Protein AF-A0AAV5J876-F1 (afdb_monomer_lite)

Radius of gyration: 20.62 Å; chains: 1; bounding box: 50×14×53 Å

Secondary structure (DSSP, 8-state):
---HHHHHHHHHHHHT-HHHHHHHHHHHHHHHTTSGGG-HHHHHHHHHHHHHHHHHHHHTTPPP--------TTTS----

Sequence (80 aa):
MYSIKEYEERAVSLALNRPKLHALTNKLKSVRMTCPLFDTLRWVRNLERAYLKMWNLYCSGQQPQHFKVTENDLEFPYDK

InterPro domains:
  IPR037919 UDP-N-acetylglucosamine--peptide N-acetylglucosaminyltransferase 110kDa subunit [PTHR44366] (3-79)

Foldseek 3Di:
DDDPVNVVVVVVVLVVDVVVVVVVVVVCVVCVVPDVVPVVVVVVVQVVQVVVVVVVCVVVVHDDDDDDGDPDCVVPPDPD

pLDDT: mean 89.83, std 11.17, range [53.47, 97.88]

Structure (mmCIF, N/CA/C/O backbone):
data_AF-A0AAV5J876-F1
#
_entry.id   AF-A0AAV5J876-F1
#
loop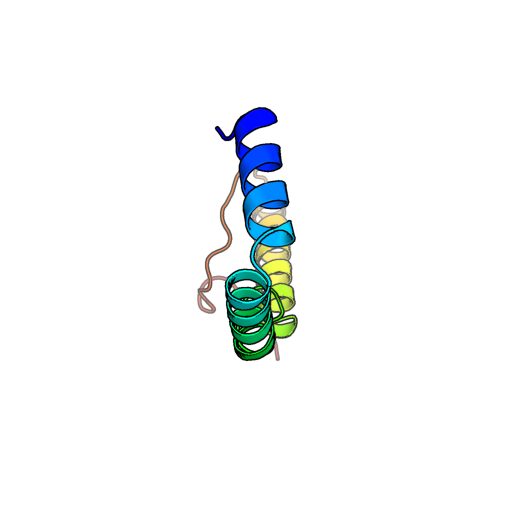_
_atom_site.group_PDB
_atom_site.id
_atom_site.type_symbol
_atom_site.label_atom_id
_atom_site.label_alt_id
_atom_site.label_comp_id
_atom_site.label_asym_id
_atom_site.label_entity_id
_atom_site.label_seq_id
_atom_site.pdbx_PDB_ins_code
_atom_site.Cartn_x
_atom_site.Cartn_y
_atom_site.Cartn_z
_atom_site.occupancy
_atom_site.B_iso_or_equiv
_atom_site.auth_seq_id
_atom_site.auth_comp_id
_atom_site.auth_asym_id
_atom_site.auth_atom_id
_atom_site.pdbx_PDB_model_num
ATOM 1 N N . MET A 1 1 ? 18.569 -7.432 2.169 1.00 56.97 1 MET A N 1
ATOM 2 C CA . MET A 1 1 ? 18.510 -5.970 1.969 1.00 56.97 1 MET A CA 1
ATOM 3 C C . MET A 1 1 ? 19.263 -5.699 0.680 1.00 56.97 1 MET A C 1
ATOM 5 O O . MET A 1 1 ? 20.405 -6.124 0.607 1.00 56.97 1 MET A O 1
ATOM 9 N N . TYR A 1 2 ? 18.614 -5.161 -0.355 1.00 76.44 2 TYR A N 1
ATOM 10 C CA . TYR A 1 2 ? 19.297 -4.916 -1.631 1.00 76.44 2 TYR A CA 1
ATOM 11 C C . TYR A 1 2 ? 20.310 -3.782 -1.466 1.00 76.44 2 TYR A C 1
ATOM 13 O O . TYR A 1 2 ? 19.983 -2.752 -0.876 1.00 76.44 2 TYR A O 1
ATOM 21 N N . SER A 1 3 ? 21.526 -3.980 -1.964 1.00 93.75 3 SER A N 1
ATOM 22 C CA . SER A 1 3 ? 22.551 -2.939 -2.017 1.00 93.75 3 SER A CA 1
ATOM 23 C C . SER A 1 3 ? 22.311 -1.994 -3.194 1.00 93.75 3 SER A C 1
ATOM 25 O O . SER A 1 3 ? 21.637 -2.335 -4.170 1.00 93.75 3 SER A O 1
ATOM 27 N N . ILE A 1 4 ? 22.913 -0.805 -3.131 1.00 95.06 4 ILE A N 1
ATOM 28 C CA . ILE A 1 4 ? 22.870 0.154 -4.241 1.00 95.06 4 ILE A CA 1
ATOM 29 C C . ILE A 1 4 ? 23.441 -0.448 -5.534 1.00 95.06 4 ILE A C 1
ATOM 31 O O . ILE A 1 4 ? 22.883 -0.244 -6.608 1.00 95.06 4 ILE A O 1
ATOM 35 N N . LYS A 1 5 ? 24.486 -1.276 -5.410 1.00 95.81 5 LYS A N 1
ATOM 36 C CA . LYS A 1 5 ? 25.144 -1.951 -6.529 1.00 95.81 5 LYS A CA 1
ATOM 37 C C . LYS A 1 5 ? 24.210 -2.941 -7.226 1.00 95.81 5 LYS A C 1
ATOM 39 O O . LYS A 1 5 ? 24.095 -2.926 -8.444 1.00 95.81 5 LYS A O 1
ATOM 44 N N . GLU A 1 6 ? 23.475 -3.752 -6.465 1.00 95.88 6 GLU A N 1
ATOM 45 C CA . GLU A 1 6 ? 22.504 -4.698 -7.038 1.00 95.88 6 GLU A CA 1
ATOM 46 C C . GLU A 1 6 ? 21.337 -3.985 -7.732 1.00 95.88 6 GLU A C 1
ATOM 48 O O . GLU A 1 6 ? 20.806 -4.472 -8.734 1.00 95.88 6 GLU A O 1
ATOM 53 N N . TYR A 1 7 ? 20.909 -2.838 -7.198 1.00 95.94 7 TYR A N 1
ATOM 54 C CA . TYR A 1 7 ? 19.895 -2.009 -7.842 1.00 95.94 7 TYR A CA 1
ATOM 55 C C . TYR A 1 7 ? 20.404 -1.450 -9.180 1.00 95.94 7 TYR A C 1
ATOM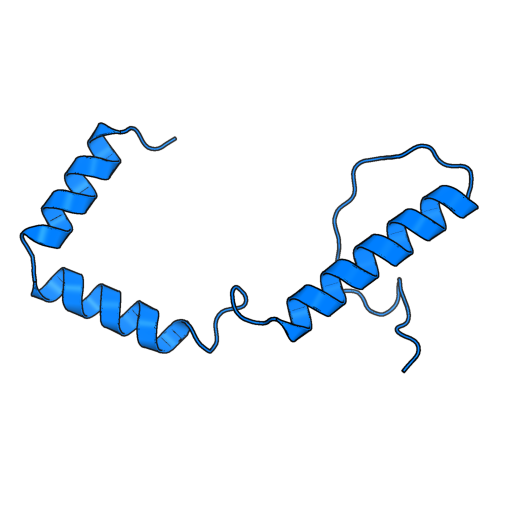 57 O O . TYR A 1 7 ? 19.705 -1.553 -10.191 1.00 95.94 7 TYR A O 1
ATOM 65 N N . GLU A 1 8 ? 21.630 -0.920 -9.202 1.00 96.69 8 GLU A N 1
ATOM 66 C CA . GLU A 1 8 ? 22.279 -0.389 -10.403 1.00 96.69 8 GLU A CA 1
ATOM 67 C C . GLU A 1 8 ? 22.456 -1.465 -11.480 1.00 96.69 8 GLU A C 1
ATOM 69 O O . GLU A 1 8 ? 22.009 -1.287 -12.614 1.00 96.69 8 GLU A O 1
ATOM 74 N N . GLU A 1 9 ? 23.011 -2.624 -11.121 1.00 96.56 9 GLU A N 1
ATOM 75 C CA . GLU A 1 9 ? 23.197 -3.753 -12.039 1.00 96.56 9 GLU A CA 1
ATOM 76 C C . GLU A 1 9 ? 21.868 -4.196 -12.672 1.00 96.56 9 GLU A C 1
ATOM 78 O O . GLU A 1 9 ? 21.799 -4.486 -13.871 1.00 96.56 9 GLU A O 1
ATOM 83 N N . ARG A 1 10 ? 20.773 -4.196 -11.897 1.00 95.06 10 ARG A N 1
ATOM 84 C CA . ARG A 1 10 ? 19.428 -4.495 -12.413 1.00 95.06 10 ARG A CA 1
ATOM 85 C C . ARG A 1 10 ? 18.924 -3.425 -13.376 1.00 95.06 10 ARG A C 1
ATOM 87 O O . ARG A 1 10 ? 18.351 -3.781 -14.408 1.00 95.06 10 ARG A O 1
ATOM 94 N N . ALA A 1 11 ? 19.129 -2.148 -13.064 1.00 95.81 11 ALA A N 1
ATOM 95 C CA . ALA A 1 11 ? 18.738 -1.045 -13.935 1.00 95.81 11 ALA A CA 1
ATOM 96 C C . ALA A 1 11 ? 19.498 -1.095 -15.272 1.00 95.81 11 ALA A C 1
ATOM 98 O O . ALA A 1 11 ? 18.870 -1.053 -16.333 1.00 95.81 11 ALA A O 1
ATOM 99 N N . VAL A 1 12 ? 20.820 -1.296 -15.233 1.00 97.31 12 VAL A N 1
ATOM 100 C CA . VAL A 1 12 ? 21.668 -1.451 -16.427 1.00 97.31 12 VAL A CA 1
ATOM 101 C C . VAL A 1 12 ? 21.263 -2.692 -17.229 1.00 97.31 12 VAL A C 1
ATOM 103 O O . VAL A 1 12 ? 21.075 -2.604 -18.441 1.00 97.31 12 VAL A O 1
ATOM 106 N N . SER A 1 13 ? 21.028 -3.836 -16.572 1.00 96.62 13 SER A N 1
ATOM 107 C CA . SER A 1 13 ? 20.552 -5.066 -17.229 1.00 96.62 13 SER A CA 1
ATOM 108 C C . SER A 1 13 ? 19.244 -4.857 -17.999 1.00 96.62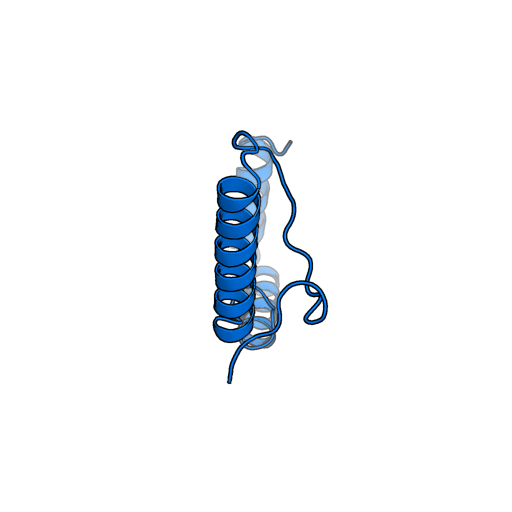 13 SER A C 1
ATOM 110 O O . SER A 1 13 ? 19.068 -5.413 -19.085 1.00 96.62 13 SER A O 1
ATOM 112 N N . LEU A 1 14 ? 18.315 -4.071 -17.447 1.00 97.12 14 LEU A N 1
ATOM 113 C CA . LEU A 1 14 ? 17.060 -3.731 -18.118 1.00 97.12 14 LEU A CA 1
ATOM 114 C C . LEU A 1 14 ? 17.280 -2.747 -19.272 1.00 97.12 14 LEU A C 1
ATOM 116 O O . LEU A 1 14 ? 16.710 -2.947 -20.342 1.00 97.12 14 LEU A O 1
ATOM 120 N N . ALA A 1 15 ? 18.120 -1.726 -19.085 1.00 96.31 15 ALA A N 1
ATOM 121 C CA . ALA A 1 15 ? 18.423 -0.732 -20.114 1.00 96.31 1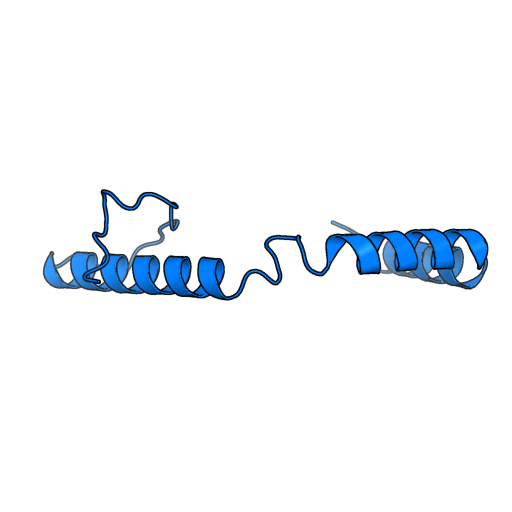5 ALA A CA 1
ATOM 122 C C . ALA A 1 15 ? 19.102 -1.351 -21.349 1.00 96.31 15 ALA A C 1
ATOM 124 O O . ALA A 1 15 ? 18.770 -0.999 -22.481 1.00 96.31 15 ALA A O 1
ATOM 125 N N . LEU A 1 16 ? 20.002 -2.316 -21.139 1.00 97.88 16 LEU A N 1
ATOM 126 C CA . LEU A 1 16 ? 20.725 -3.010 -22.209 1.00 97.88 16 LEU A CA 1
ATOM 127 C C . LEU A 1 16 ? 19.893 -4.097 -22.912 1.00 97.88 16 LEU A C 1
ATOM 129 O O . LEU A 1 16 ? 20.280 -4.570 -23.978 1.00 97.88 16 LEU A O 1
ATOM 133 N N . ASN A 1 17 ? 18.743 -4.501 -22.359 1.00 97.62 17 ASN A N 1
ATOM 134 C CA . ASN A 1 17 ? 17.915 -5.577 -22.906 1.00 97.62 17 ASN A CA 1
ATOM 135 C C . ASN A 1 17 ? 16.480 -5.098 -23.178 1.00 97.62 17 ASN A C 1
ATOM 137 O O . ASN A 1 17 ? 15.566 -5.273 -22.366 1.00 97.62 17 ASN A O 1
ATOM 141 N N . ARG A 1 18 ? 16.271 -4.524 -24.373 1.00 96.38 18 ARG A N 1
ATOM 142 C CA . ARG A 1 18 ? 14.961 -4.001 -24.808 1.00 96.38 18 ARG A CA 1
ATOM 143 C C . ARG A 1 18 ? 13.845 -5.057 -24.776 1.00 96.38 18 ARG A C 1
ATOM 145 O O . ARG A 1 18 ? 12.771 -4.719 -24.276 1.00 96.38 18 ARG A O 1
ATOM 152 N N . PRO A 1 19 ? 14.047 -6.313 -25.234 1.00 97.62 19 PRO A N 1
ATOM 153 C CA . PRO A 1 19 ? 13.024 -7.354 -25.106 1.00 97.62 19 PRO A CA 1
ATOM 154 C C . PRO A 1 19 ? 12.583 -7.601 -23.657 1.00 97.62 19 PRO A C 1
ATOM 156 O O . PRO A 1 19 ? 11.386 -7.630 -23.371 1.00 97.62 19 PRO A O 1
ATOM 159 N N . LYS A 1 20 ? 13.535 -7.711 -22.721 1.00 96.38 20 LYS A N 1
ATOM 160 C CA . LYS A 1 20 ? 13.257 -7.915 -21.290 1.00 96.38 20 LYS A CA 1
ATOM 161 C C . LYS A 1 20 ? 12.512 -6.725 -20.682 1.00 96.38 20 LYS A C 1
ATOM 163 O O . LYS A 1 20 ? 11.544 -6.923 -19.946 1.00 96.38 20 LYS A O 1
ATOM 168 N N . LEU A 1 21 ? 12.917 -5.500 -21.020 1.00 97.44 21 LEU A N 1
ATOM 169 C CA . LEU A 1 21 ? 12.231 -4.280 -20.591 1.00 97.44 21 LEU A CA 1
ATOM 170 C C . LEU A 1 21 ? 10.791 -4.223 -21.118 1.00 97.44 21 LEU A C 1
ATOM 172 O O . LEU A 1 21 ? 9.868 -3.880 -20.375 1.00 97.44 21 LEU A O 1
ATOM 176 N N . HIS A 1 22 ? 10.580 -4.592 -22.383 1.00 97.81 22 HIS A N 1
ATOM 177 C CA . HIS A 1 22 ? 9.255 -4.603 -22.994 1.00 97.81 22 HIS A CA 1
ATOM 178 C C . HIS A 1 22 ? 8.344 -5.656 -22.351 1.00 97.81 22 HIS A C 1
ATOM 180 O O . HIS A 1 22 ? 7.214 -5.343 -21.981 1.00 97.81 22 HIS A O 1
ATOM 186 N N . ALA A 1 23 ? 8.854 -6.870 -22.123 1.00 97.50 23 ALA A N 1
ATOM 187 C CA . ALA A 1 23 ? 8.123 -7.928 -21.429 1.00 97.50 23 ALA A CA 1
ATOM 188 C C . ALA A 1 23 ? 7.703 -7.506 -20.010 1.00 97.50 23 ALA A C 1
ATOM 190 O O . ALA A 1 23 ? 6.540 -7.672 -19.632 1.00 97.50 23 ALA A O 1
ATOM 191 N N . LEU A 1 24 ? 8.617 -6.898 -19.243 1.00 96.38 24 LEU A N 1
ATOM 192 C CA . LEU A 1 24 ? 8.312 -6.367 -17.912 1.00 96.38 24 LEU A CA 1
ATOM 193 C C . LEU A 1 24 ? 7.241 -5.271 -17.978 1.00 96.38 24 LEU A C 1
ATOM 195 O O . LEU A 1 24 ? 6.272 -5.305 -17.222 1.00 96.38 24 LEU A O 1
ATOM 199 N N . THR A 1 25 ? 7.381 -4.329 -18.910 1.00 96.56 25 THR A N 1
ATOM 200 C CA . THR A 1 25 ? 6.419 -3.235 -19.099 1.00 96.56 25 THR A CA 1
ATOM 201 C C . THR A 1 25 ? 5.029 -3.762 -19.448 1.00 96.56 25 THR A C 1
ATOM 203 O O . THR A 1 25 ? 4.037 -3.300 -18.887 1.00 96.56 25 THR A O 1
ATOM 206 N N . ASN A 1 26 ? 4.938 -4.750 -20.340 1.00 96.94 26 ASN A N 1
ATOM 207 C CA . ASN A 1 26 ? 3.668 -5.350 -20.741 1.00 96.94 26 ASN A CA 1
ATOM 208 C C . ASN A 1 26 ? 3.007 -6.097 -19.581 1.00 96.94 26 ASN A C 1
ATOM 210 O O . ASN A 1 26 ? 1.808 -5.931 -19.365 1.00 96.94 26 ASN A O 1
ATOM 214 N N . LYS A 1 27 ? 3.791 -6.833 -18.782 1.00 96.00 27 LYS A N 1
ATOM 215 C CA . LYS A 1 27 ? 3.301 -7.461 -17.551 1.00 96.00 27 LYS A CA 1
ATOM 216 C C . LYS A 1 27 ? 2.746 -6.422 -16.577 1.00 96.00 27 LYS A C 1
ATOM 218 O O . LYS A 1 27 ? 1.670 -6.620 -16.032 1.00 96.00 27 LYS A O 1
ATOM 223 N N . LEU A 1 28 ? 3.448 -5.308 -16.363 1.00 95.94 28 LEU A N 1
ATOM 224 C CA . LEU A 1 28 ? 2.967 -4.240 -15.481 1.00 95.94 28 LEU A CA 1
ATOM 225 C C . LEU A 1 28 ? 1.676 -3.610 -16.010 1.00 95.94 28 LEU A C 1
ATOM 227 O O . LEU A 1 28 ? 0.739 -3.415 -15.244 1.00 95.94 28 LEU A O 1
ATOM 231 N N . LYS A 1 29 ? 1.592 -3.337 -17.317 1.00 95.06 29 LYS A N 1
ATOM 232 C CA . LYS A 1 29 ? 0.383 -2.788 -17.946 1.00 95.06 29 LYS A CA 1
ATOM 233 C C . LYS A 1 29 ? -0.824 -3.713 -17.793 1.00 95.06 29 LYS A C 1
ATOM 235 O O . LYS A 1 29 ? -1.906 -3.211 -17.506 1.00 95.06 29 LYS A O 1
ATOM 240 N N . SER A 1 30 ? -0.647 -5.026 -17.957 1.00 94.50 30 SER A N 1
ATOM 241 C CA . SER A 1 30 ? -1.757 -5.981 -17.862 1.00 94.50 30 SER A CA 1
ATOM 242 C C . SER A 1 30 ? -2.280 -6.150 -16.436 1.00 94.50 30 SER A C 1
ATOM 244 O O . SER A 1 30 ? -3.480 -6.322 -16.253 1.00 94.50 30 SER A O 1
ATOM 246 N N . VAL A 1 31 ? -1.407 -6.061 -15.426 1.00 94.38 31 VAL A N 1
ATOM 247 C CA . VAL A 1 31 ? -1.806 -6.263 -14.022 1.00 94.38 31 VAL A CA 1
ATOM 248 C C . VAL A 1 31 ? -2.135 -4.971 -13.279 1.00 94.38 31 VAL A C 1
ATOM 250 O O . VAL A 1 31 ? -2.777 -5.035 -12.240 1.00 94.38 31 VAL A O 1
ATOM 253 N N . ARG A 1 32 ? -1.721 -3.791 -13.764 1.00 90.94 32 ARG A N 1
ATOM 254 C CA . ARG A 1 32 ? -1.902 -2.515 -13.041 1.00 90.94 32 ARG A CA 1
ATOM 255 C C . ARG A 1 32 ? -3.359 -2.242 -12.671 1.00 90.94 32 ARG A C 1
ATOM 257 O O . ARG A 1 32 ? -3.614 -1.728 -11.595 1.00 90.94 32 ARG A O 1
ATOM 264 N N . MET A 1 33 ? -4.298 -2.565 -13.557 1.00 87.62 33 MET A N 1
ATOM 265 C CA . MET A 1 33 ? -5.721 -2.283 -13.327 1.00 87.62 33 MET A CA 1
ATOM 266 C C . MET A 1 33 ? -6.413 -3.326 -12.444 1.00 87.62 33 MET A C 1
ATOM 268 O O . MET A 1 33 ? -7.537 -3.102 -12.016 1.00 87.62 33 MET A O 1
ATOM 272 N N . THR A 1 34 ? -5.770 -4.468 -12.199 1.00 89.19 34 THR A N 1
ATOM 273 C CA . THR A 1 34 ? -6.351 -5.594 -11.456 1.00 89.19 34 THR A CA 1
ATOM 274 C C . THR A 1 34 ? -5.590 -5.910 -10.175 1.00 89.19 34 THR A C 1
ATOM 276 O O . THR A 1 34 ? -6.059 -6.704 -9.361 1.00 89.19 34 THR A O 1
ATOM 279 N N . CYS A 1 35 ? -4.411 -5.317 -9.968 1.00 90.56 35 CYS A N 1
ATOM 280 C CA . CYS A 1 35 ? -3.637 -5.552 -8.765 1.00 90.56 35 CYS A CA 1
ATOM 281 C C . CYS A 1 35 ? -4.187 -4.726 -7.587 1.00 90.56 35 CYS A C 1
ATOM 283 O O . CYS A 1 35 ? -4.587 -3.574 -7.771 1.00 90.56 35 CYS A O 1
ATOM 285 N N . PRO A 1 36 ? -4.144 -5.266 -6.352 1.00 88.75 36 PRO A N 1
ATOM 286 C CA . PRO A 1 36 ? -4.697 -4.588 -5.177 1.00 88.75 36 PRO A CA 1
ATOM 287 C C . PRO A 1 36 ? -4.086 -3.213 -4.883 1.00 88.75 36 PRO A C 1
ATOM 289 O O . PRO A 1 36 ? -4.698 -2.410 -4.191 1.00 88.75 36 PRO A O 1
ATOM 292 N N . LEU A 1 37 ? -2.885 -2.931 -5.402 1.00 90.44 37 LEU A N 1
ATOM 293 C CA . LEU A 1 37 ? -2.197 -1.655 -5.197 1.00 90.44 37 LEU A CA 1
ATOM 294 C C . LEU A 1 37 ? -2.998 -0.456 -5.735 1.00 90.44 37 LEU A C 1
ATOM 296 O O . LEU A 1 37 ? -2.868 0.637 -5.195 1.00 90.44 37 LEU A O 1
ATOM 300 N N . PHE A 1 38 ? -3.816 -0.661 -6.773 1.00 90.62 38 PHE A N 1
ATOM 301 C CA . PHE A 1 38 ? -4.662 0.381 -7.369 1.00 90.62 38 PHE A CA 1
ATOM 302 C C . PHE A 1 38 ? -6.157 0.176 -7.085 1.00 90.62 38 PHE A C 1
ATOM 304 O O . PHE A 1 38 ? -6.991 0.874 -7.656 1.00 90.62 38 PHE A O 1
ATOM 311 N N . ASP A 1 39 ? -6.510 -0.752 -6.194 1.00 92.00 39 ASP A N 1
ATOM 312 C CA . ASP A 1 39 ? -7.887 -0.933 -5.738 1.00 92.00 39 ASP A CA 1
ATOM 313 C C . ASP A 1 39 ? -8.215 0.113 -4.662 1.00 92.00 39 ASP A C 1
ATOM 315 O O . ASP A 1 39 ? -8.126 -0.130 -3.454 1.00 92.00 39 ASP A O 1
ATOM 319 N N . THR A 1 40 ? -8.549 1.326 -5.115 1.00 91.94 40 THR A N 1
ATOM 320 C CA . THR A 1 40 ? -8.839 2.462 -4.230 1.00 91.94 40 THR A CA 1
ATOM 321 C C . THR A 1 40 ? -10.034 2.186 -3.323 1.00 91.94 40 THR A C 1
ATOM 323 O O . THR A 1 40 ? -10.005 2.571 -2.159 1.00 91.94 40 THR A O 1
ATOM 326 N N . LEU A 1 41 ? -11.060 1.482 -3.809 1.00 91.50 41 LEU A N 1
ATOM 327 C CA . LEU A 1 41 ? -12.246 1.163 -3.010 1.00 91.50 41 LEU A CA 1
ATOM 328 C C . LEU A 1 41 ? -11.892 0.241 -1.841 1.00 91.50 41 LEU A C 1
ATOM 330 O O . LEU A 1 41 ? -12.281 0.503 -0.703 1.00 91.50 41 LEU A O 1
ATOM 334 N N . ARG A 1 42 ? -11.112 -0.815 -2.092 1.00 90.88 42 ARG A N 1
ATOM 335 C CA . ARG A 1 42 ? -10.613 -1.696 -1.030 1.00 90.88 42 ARG A CA 1
ATOM 336 C C . ARG A 1 42 ? -9.694 -0.958 -0.059 1.00 90.88 42 ARG A C 1
ATOM 338 O O . ARG A 1 42 ? -9.774 -1.202 1.145 1.00 90.88 42 ARG A O 1
ATOM 345 N N . TRP A 1 43 ? -8.846 -0.056 -0.558 1.00 91.75 43 TRP A N 1
ATOM 346 C CA . TRP A 1 43 ? -7.967 0.761 0.282 1.00 91.75 43 TRP A CA 1
ATOM 347 C C . TRP A 1 43 ? -8.755 1.671 1.230 1.00 91.75 43 TRP A C 1
ATOM 349 O O . TRP A 1 43 ? -8.494 1.650 2.431 1.00 91.75 43 TRP A O 1
ATOM 359 N N . VAL A 1 44 ? -9.754 2.396 0.715 1.00 93.44 44 VAL A N 1
ATOM 360 C CA . VAL A 1 44 ? -10.625 3.275 1.513 1.00 93.44 44 VAL A CA 1
ATOM 361 C C . VAL A 1 44 ? -11.342 2.474 2.602 1.00 93.44 44 VAL A C 1
ATOM 363 O O . VAL A 1 44 ? -11.213 2.809 3.777 1.00 93.44 44 VAL A O 1
ATOM 366 N N . ARG A 1 45 ? -11.942 1.327 2.253 1.00 92.00 45 ARG A N 1
ATOM 367 C CA . ARG A 1 45 ? -12.594 0.440 3.235 1.00 92.00 45 ARG A CA 1
ATOM 368 C C . ARG A 1 45 ? -11.639 -0.026 4.335 1.00 92.00 45 ARG A C 1
ATOM 370 O O . ARG A 1 45 ? -12.015 -0.093 5.501 1.00 92.00 45 ARG A O 1
ATOM 377 N N . ASN A 1 46 ? -10.393 -0.349 3.990 1.00 92.94 46 ASN A N 1
ATOM 378 C CA . ASN A 1 46 ? -9.376 -0.723 4.977 1.00 92.94 46 ASN A CA 1
ATOM 379 C C . ASN A 1 46 ? -8.953 0.452 5.871 1.00 92.94 46 ASN A C 1
ATOM 381 O O . ASN A 1 46 ? -8.718 0.250 7.062 1.00 92.94 46 ASN A O 1
ATOM 385 N N . LEU A 1 47 ? -8.874 1.666 5.326 1.00 93.69 47 LEU A N 1
ATOM 386 C CA . LEU A 1 47 ? -8.571 2.866 6.102 1.00 93.69 47 LEU A CA 1
ATOM 387 C C . LEU A 1 47 ? -9.684 3.174 7.109 1.00 93.69 47 LEU A C 1
ATOM 389 O O . LEU A 1 47 ? -9.415 3.444 8.276 1.00 93.69 47 LEU A O 1
ATOM 393 N N . GLU A 1 48 ? -10.934 3.066 6.682 1.00 94.00 48 GLU A N 1
ATOM 394 C CA . GLU A 1 48 ? -12.096 3.338 7.524 1.00 94.00 48 GLU A CA 1
ATOM 395 C C . GLU A 1 48 ? -12.214 2.318 8.667 1.00 94.00 48 GLU A C 1
ATOM 397 O O . GLU A 1 48 ? -12.418 2.705 9.819 1.00 94.00 48 GLU A O 1
ATOM 402 N N . ARG A 1 49 ? -11.939 1.029 8.402 1.00 92.50 49 ARG A N 1
ATOM 403 C CA . ARG A 1 49 ? -11.779 0.008 9.458 1.00 92.50 49 ARG A CA 1
ATOM 404 C C . ARG A 1 49 ? -10.694 0.394 10.469 1.00 92.50 49 ARG A C 1
ATOM 406 O O . ARG A 1 49 ? -10.865 0.174 11.667 1.00 92.50 49 ARG A O 1
ATOM 413 N N . ALA A 1 50 ? -9.580 0.975 10.014 1.00 93.88 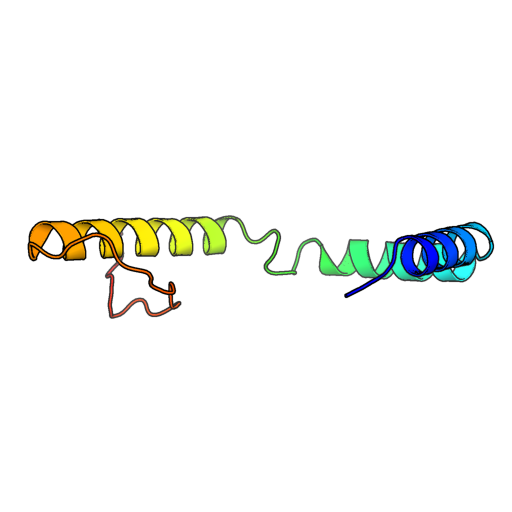50 ALA A N 1
ATOM 414 C CA . ALA A 1 50 ? -8.517 1.434 10.906 1.00 93.88 50 ALA A CA 1
ATOM 415 C C . ALA A 1 50 ? -8.995 2.565 11.826 1.00 93.88 50 ALA A C 1
ATOM 417 O O . ALA A 1 50 ? -8.730 2.523 13.028 1.00 93.88 50 ALA A O 1
ATOM 418 N N . TYR A 1 51 ? -9.733 3.538 11.283 1.00 93.81 51 TYR A N 1
ATOM 419 C CA . TYR A 1 51 ? -10.294 4.637 12.067 1.00 93.81 51 TYR A CA 1
ATOM 420 C C . TYR A 1 51 ? -11.322 4.162 13.089 1.00 93.81 51 TYR A C 1
ATOM 422 O O . TYR A 1 51 ? -11.232 4.555 14.251 1.00 93.81 51 TYR A O 1
ATOM 430 N N . LEU A 1 52 ? -12.234 3.263 12.709 1.00 92.12 52 LEU A N 1
ATOM 431 C CA . LEU A 1 52 ? -13.192 2.674 13.647 1.00 92.12 52 LEU A CA 1
ATOM 432 C C . LEU A 1 52 ? -12.482 1.911 14.771 1.00 92.12 52 LEU A C 1
ATOM 434 O O . LEU A 1 52 ? -12.830 2.057 15.942 1.00 92.12 52 LEU A O 1
ATOM 438 N N . LYS A 1 53 ? -11.428 1.154 14.447 1.00 91.62 53 LYS A N 1
ATOM 439 C CA . LYS A 1 53 ? -10.620 0.454 15.450 1.00 91.62 53 LYS A CA 1
ATOM 440 C C . LYS A 1 53 ? -9.923 1.419 16.406 1.00 91.62 53 LYS A C 1
ATOM 442 O O . LYS A 1 53 ? -9.982 1.215 17.614 1.00 91.62 53 LYS A O 1
ATOM 447 N N . MET A 1 54 ? -9.308 2.481 15.889 1.00 93.44 54 MET A N 1
ATOM 448 C CA . MET A 1 54 ? -8.704 3.536 16.712 1.00 93.44 54 MET A CA 1
ATOM 449 C C . MET A 1 54 ? -9.729 4.202 17.632 1.00 93.44 54 MET A C 1
ATOM 451 O O . MET A 1 54 ? -9.447 4.409 18.811 1.00 93.44 54 MET A O 1
ATOM 455 N N . TRP A 1 55 ? -10.916 4.509 17.106 1.00 92.81 55 TRP A N 1
ATOM 456 C CA . TRP A 1 55 ? -11.994 5.122 17.871 1.00 92.81 55 TRP A CA 1
ATOM 457 C C . TRP A 1 55 ? -12.485 4.205 18.994 1.00 92.81 55 TRP A C 1
ATOM 459 O O . TRP A 1 55 ? -12.545 4.624 20.146 1.00 92.81 55 TRP A O 1
ATOM 469 N N . ASN A 1 56 ? -12.725 2.925 18.702 1.00 91.25 56 ASN A N 1
ATOM 470 C CA . ASN A 1 56 ? -13.153 1.945 19.702 1.00 91.25 56 ASN A CA 1
ATOM 471 C C . ASN A 1 56 ? -12.112 1.746 20.814 1.00 91.25 56 ASN A C 1
ATOM 473 O O . ASN A 1 56 ? -12.479 1.639 21.986 1.00 91.25 56 ASN A O 1
ATOM 477 N N . LEU A 1 57 ? -10.818 1.730 20.469 1.00 93.25 57 LEU A N 1
ATOM 478 C CA . LEU A 1 57 ? -9.726 1.686 21.447 1.00 93.25 57 LEU A CA 1
ATOM 479 C C . LEU A 1 57 ? -9.773 2.896 22.387 1.00 93.25 57 LEU A C 1
ATOM 481 O O . LEU A 1 57 ? -9.710 2.730 23.607 1.00 93.25 57 LEU A O 1
ATOM 485 N N . TYR A 1 58 ? -9.940 4.092 21.820 1.00 94.25 58 TYR A N 1
ATOM 486 C CA . TYR A 1 58 ? -10.051 5.332 22.582 1.00 94.25 58 TYR A CA 1
ATOM 487 C C . TYR A 1 58 ? -11.285 5.340 23.496 1.00 94.25 58 TYR A C 1
ATOM 489 O O . TYR A 1 58 ? -11.156 5.589 24.693 1.00 94.25 58 TYR A O 1
ATOM 497 N N . CYS A 1 59 ? -12.467 4.991 22.974 1.00 94.19 59 CYS A N 1
ATOM 498 C CA . CYS A 1 59 ? -13.703 4.900 23.758 1.00 94.19 59 CYS A CA 1
ATOM 499 C C . CYS A 1 59 ? -13.618 3.864 24.888 1.00 94.19 59 CYS A C 1
ATOM 501 O O . CYS A 1 59 ? -14.257 4.032 25.922 1.00 94.19 59 CYS A O 1
ATOM 503 N N . SER A 1 60 ? -12.804 2.820 24.715 1.00 94.81 60 SER A N 1
ATOM 504 C CA . SER A 1 60 ? -12.543 1.799 25.738 1.00 94.81 60 SER A CA 1
ATOM 505 C C . SER A 1 60 ? -11.494 2.228 26.776 1.00 94.81 60 SER A C 1
ATOM 507 O O . SER A 1 60 ? -11.093 1.416 27.608 1.00 94.81 60 SER A O 1
ATOM 509 N N . GLY A 1 61 ? -11.003 3.473 26.720 1.00 95.56 61 GLY A N 1
ATOM 510 C CA . GLY A 1 61 ? -9.995 4.008 27.640 1.00 95.56 61 GLY A CA 1
ATOM 511 C C . GLY A 1 61 ? -8.594 3.420 27.454 1.00 95.56 61 GLY A C 1
ATOM 512 O O . GLY A 1 61 ? -7.742 3.575 28.330 1.00 95.56 61 GLY A O 1
ATOM 513 N N . GLN A 1 62 ? -8.338 2.726 26.341 1.00 94.88 62 GLN A N 1
ATOM 514 C CA . GLN A 1 62 ? -7.034 2.130 26.064 1.00 94.88 62 GLN A CA 1
ATOM 515 C C . GLN A 1 62 ? -6.062 3.174 25.508 1.00 94.88 62 GLN A C 1
ATOM 517 O O . GLN A 1 62 ? -6.447 4.105 24.800 1.00 94.88 62 GLN A O 1
ATOM 522 N N . GLN A 1 63 ? -4.774 3.001 25.803 1.00 94.19 63 GLN A N 1
ATOM 523 C CA . GLN A 1 63 ? -3.727 3.820 25.197 1.00 94.19 63 GLN A CA 1
ATOM 524 C C . GLN A 1 63 ? -3.491 3.420 23.728 1.00 94.19 63 GLN A C 1
ATOM 526 O O . GLN A 1 63 ? -3.759 2.274 23.353 1.00 94.19 63 GLN A O 1
ATOM 531 N N . PRO A 1 64 ? -2.965 4.333 22.888 1.00 95.00 64 PRO A N 1
ATOM 532 C CA . PRO A 1 64 ? -2.590 4.011 21.517 1.00 95.00 64 PRO A CA 1
ATOM 533 C C . PRO A 1 64 ? -1.648 2.805 21.459 1.00 95.00 64 PRO A C 1
ATOM 535 O O . PRO A 1 64 ? -0.605 2.785 22.109 1.00 95.00 64 PRO A O 1
ATOM 538 N N . GLN A 1 65 ? -2.008 1.807 20.654 1.00 93.69 65 GLN A N 1
ATOM 539 C CA . GLN A 1 65 ? -1.244 0.572 20.504 1.00 93.69 65 GLN A CA 1
ATOM 540 C C . GLN A 1 65 ? -1.137 0.153 19.041 1.00 93.69 65 GLN A C 1
ATOM 542 O O . GLN A 1 65 ? -1.957 0.535 18.203 1.00 93.69 65 GLN A O 1
ATOM 547 N N . HIS A 1 66 ? -0.119 -0.650 18.731 1.00 95.31 66 HIS A N 1
ATOM 548 C CA . HIS A 1 66 ? 0.036 -1.206 17.395 1.00 95.31 66 HIS A CA 1
ATOM 549 C C . HIS A 1 66 ? -1.083 -2.205 17.100 1.00 95.31 66 HIS A C 1
ATOM 551 O O . HIS A 1 66 ? -1.377 -3.088 17.904 1.00 95.31 66 HIS A O 1
ATOM 557 N N . PHE A 1 67 ? -1.672 -2.106 15.914 1.00 93.56 67 PHE A N 1
ATOM 558 C CA . PHE A 1 67 ? -2.617 -3.095 15.431 1.00 93.56 67 PHE A CA 1
ATOM 559 C C . PHE A 1 67 ? -2.508 -3.262 13.920 1.00 93.56 67 PHE A C 1
ATOM 561 O O . PHE A 1 67 ? -2.056 -2.378 13.194 1.00 93.56 67 PHE A O 1
ATOM 568 N N . LYS A 1 68 ? -2.985 -4.414 13.450 1.00 94.38 68 LYS A N 1
ATOM 569 C CA . LYS A 1 68 ? -3.171 -4.704 12.033 1.00 94.38 68 LYS A CA 1
ATOM 570 C C . LYS A 1 68 ? -4.652 -4.596 11.675 1.00 94.38 68 LYS A C 1
ATOM 572 O O . LYS A 1 68 ? -5.514 -4.997 12.464 1.00 94.38 68 LYS A O 1
ATOM 577 N N . VAL A 1 69 ? -4.925 -4.054 10.492 1.00 91.56 69 VAL A N 1
ATOM 578 C CA . VAL A 1 69 ? -6.254 -4.074 9.873 1.00 91.56 69 VAL A CA 1
ATOM 579 C C . VAL A 1 69 ? -6.440 -5.420 9.182 1.00 91.56 69 VAL A C 1
ATOM 581 O O . VAL A 1 69 ? -5.594 -5.845 8.391 1.00 91.56 69 VAL A O 1
ATOM 584 N N . THR A 1 70 ? -7.534 -6.093 9.502 1.00 90.31 70 THR A N 1
ATOM 585 C CA . THR A 1 70 ? -7.990 -7.328 8.863 1.00 90.31 70 THR A CA 1
ATOM 586 C C . THR A 1 70 ? -9.232 -7.017 8.032 1.00 90.31 70 THR A C 1
ATOM 588 O O . THR A 1 70 ? -10.041 -6.163 8.389 1.00 90.31 70 THR A O 1
ATOM 591 N N . GLU A 1 71 ? -9.392 -7.695 6.898 1.00 86.69 71 GLU A N 1
ATOM 592 C CA . GLU A 1 71 ? -10.574 -7.555 6.038 1.00 86.69 71 GLU A CA 1
ATOM 593 C C . GLU A 1 71 ? -11.716 -8.422 6.570 1.00 86.69 71 GLU A C 1
ATOM 595 O O . GLU A 1 71 ? -12.146 -9.377 5.929 1.00 86.69 71 GLU A O 1
ATOM 600 N N . ASN A 1 72 ? -12.160 -8.110 7.787 1.00 77.50 72 ASN A N 1
ATOM 601 C CA . ASN A 1 72 ? -13.284 -8.763 8.437 1.00 77.50 72 ASN A CA 1
ATOM 602 C C . ASN A 1 72 ? -14.401 -7.742 8.679 1.00 77.50 72 ASN A C 1
ATOM 604 O O . ASN A 1 72 ? -14.304 -6.906 9.575 1.00 77.50 72 ASN A O 1
ATOM 608 N N . ASP A 1 73 ? -15.463 -7.829 7.879 1.00 69.31 73 ASP A N 1
ATOM 609 C CA . ASP A 1 73 ? -16.627 -6.938 7.976 1.00 69.31 73 ASP A CA 1
ATOM 610 C C . ASP A 1 73 ? -17.482 -7.203 9.232 1.00 69.31 73 ASP A C 1
ATOM 612 O O . ASP A 1 73 ? -18.341 -6.392 9.562 1.00 69.31 73 ASP A O 1
ATOM 616 N N . LEU A 1 74 ? -17.232 -8.298 9.965 1.00 65.88 74 LEU A N 1
ATOM 617 C CA . LEU A 1 74 ? -17.947 -8.618 11.207 1.00 65.88 74 LEU A CA 1
ATOM 618 C C . LEU A 1 74 ? -17.454 -7.809 12.414 1.00 65.88 74 LEU A C 1
ATOM 620 O O . LEU A 1 74 ? -18.220 -7.581 13.342 1.00 65.88 74 LEU A O 1
ATOM 624 N N . GLU A 1 75 ? -16.185 -7.389 12.423 1.00 62.75 75 GLU A N 1
ATOM 625 C CA . GLU A 1 75 ? -15.613 -6.625 13.546 1.00 62.75 75 GLU A CA 1
ATOM 626 C C . GLU A 1 75 ? -15.948 -5.129 13.472 1.00 62.75 75 GLU A C 1
ATOM 628 O O . GLU A 1 75 ? -15.926 -4.442 14.491 1.00 62.75 75 GLU A O 1
ATOM 633 N N . PHE A 1 76 ? -16.260 -4.628 12.274 1.00 65.44 76 PHE A N 1
ATOM 634 C CA . PHE A 1 76 ? -16.512 -3.213 12.006 1.00 65.44 76 PHE A CA 1
ATOM 635 C C . PHE A 1 76 ? -17.617 -3.092 10.948 1.00 65.44 76 PHE A C 1
ATOM 637 O O . PHE A 1 76 ? -17.301 -2.932 9.763 1.00 65.44 76 PHE A O 1
ATOM 644 N N . PRO A 1 77 ? -18.899 -3.237 11.339 1.00 59.28 77 PRO A N 1
ATOM 645 C CA . PRO A 1 77 ? -20.004 -3.147 10.401 1.00 59.28 77 PRO A CA 1
ATOM 646 C C . PRO A 1 77 ? -19.999 -1.770 9.744 1.00 59.28 77 PRO A C 1
ATOM 648 O O . PRO A 1 77 ? -19.977 -0.731 10.398 1.00 59.28 77 PRO A O 1
ATOM 651 N N . TYR A 1 78 ? -19.959 -1.801 8.421 1.00 53.47 78 TYR A N 1
ATOM 652 C CA . TYR A 1 78 ? -20.075 -0.627 7.584 1.00 53.47 78 TYR A CA 1
ATOM 653 C C . TYR A 1 78 ? -21.554 -0.237 7.532 1.00 53.47 78 TYR A C 1
ATOM 655 O O . TYR A 1 78 ? -22.332 -0.956 6.901 1.00 53.47 78 TYR A O 1
ATOM 663 N N . ASP A 1 79 ? -21.947 0.856 8.189 1.00 57.12 79 ASP A N 1
ATOM 664 C CA . ASP A 1 79 ? -23.283 1.427 7.995 1.00 57.12 79 ASP A CA 1
ATOM 665 C C . ASP A 1 79 ? -23.365 1.911 6.537 1.00 57.12 79 ASP A C 1
ATOM 667 O O . ASP A 1 79 ? -22.653 2.832 6.131 1.00 57.12 79 ASP A O 1
ATOM 671 N N . LYS A 1 80 ? -24.143 1.200 5.716 1.00 54.50 80 LYS A N 1
ATOM 672 C CA . LYS A 1 80 ? -24.438 1.565 4.325 1.00 54.50 80 LYS A CA 1
ATOM 673 C C . LYS A 1 80 ? -25.667 2.452 4.245 1.00 54.50 80 LYS A C 1
ATOM 675 O O . LYS A 1 80 ? -26.648 2.133 4.952 1.00 54.50 80 LYS A O 1
#

Organism: NC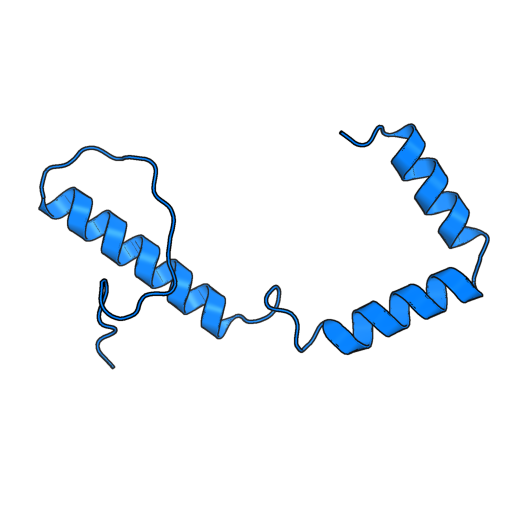BI:txid152421